Protein AF-A0A4Z2H0A0-F1 (afdb_monomer)

Mean predicted aligned error: 7.57 Å

Structure (mmCIF, N/CA/C/O backbone):
data_AF-A0A4Z2H0A0-F1
#
_entry.id   AF-A0A4Z2H0A0-F1
#
loop_
_atom_site.group_PDB
_atom_site.id
_atom_site.type_symbol
_atom_site.label_atom_id
_atom_site.label_alt_id
_atom_site.label_comp_id
_atom_site.label_asym_id
_atom_site.label_entity_id
_atom_site.label_seq_id
_atom_site.pdbx_PDB_ins_code
_atom_site.Cartn_x
_atom_site.Cartn_y
_atom_site.Cartn_z
_atom_site.occupancy
_atom_site.B_iso_or_equiv
_atom_site.auth_seq_id
_atom_site.auth_comp_id
_atom_site.auth_asym_id
_atom_site.auth_atom_id
_atom_site.pdbx_PDB_model_num
ATOM 1 N N . MET A 1 1 ? -14.062 -7.701 1.779 1.00 65.12 1 MET A N 1
ATOM 2 C CA . MET A 1 1 ? -13.133 -6.769 2.450 1.00 65.12 1 MET A CA 1
ATOM 3 C C . MET A 1 1 ? -13.912 -5.735 3.202 1.00 65.12 1 MET A C 1
ATOM 5 O O . MET A 1 1 ? -14.817 -5.159 2.613 1.00 65.12 1 MET A O 1
ATOM 9 N N . ASP A 1 2 ? -13.506 -5.450 4.432 1.00 83.56 2 ASP A N 1
ATOM 10 C CA . ASP A 1 2 ? -13.908 -4.208 5.072 1.00 83.56 2 ASP A CA 1
ATOM 11 C C . ASP A 1 2 ? -12.955 -3.085 4.634 1.00 83.56 2 ASP A C 1
ATOM 13 O O . ASP A 1 2 ? -11.801 -3.016 5.066 1.00 83.56 2 ASP A O 1
ATOM 17 N N . VAL A 1 3 ? -13.416 -2.255 3.696 1.00 85.50 3 VAL A N 1
ATOM 18 C CA . VAL A 1 3 ? -12.659 -1.093 3.204 1.00 85.50 3 VAL A CA 1
ATOM 19 C C . VAL A 1 3 ? -12.478 -0.066 4.323 1.00 85.50 3 VAL A C 1
ATOM 21 O O . VAL A 1 3 ? -11.426 0.568 4.388 1.00 85.50 3 VAL A O 1
ATOM 24 N N . SER A 1 4 ? -13.443 0.050 5.243 1.00 86.81 4 SER A N 1
ATOM 25 C CA . SER A 1 4 ? -13.374 1.003 6.355 1.00 86.81 4 SER A CA 1
ATOM 26 C C . SER A 1 4 ? -12.250 0.651 7.332 1.00 86.81 4 SER A C 1
ATOM 28 O O . SER A 1 4 ? -11.470 1.528 7.699 1.00 86.81 4 SER A O 1
ATOM 30 N N . TYR A 1 5 ? -12.065 -0.640 7.630 1.00 89.94 5 TYR A N 1
ATOM 31 C CA . TYR A 1 5 ? -10.923 -1.131 8.409 1.00 89.94 5 TYR A CA 1
ATOM 32 C C . TYR A 1 5 ? -9.585 -0.758 7.759 1.00 89.94 5 TYR A C 1
ATOM 34 O O . TYR A 1 5 ? -8.671 -0.247 8.406 1.00 89.94 5 TYR A O 1
ATOM 42 N N . VAL A 1 6 ? -9.470 -0.999 6.449 1.00 90.25 6 VAL A N 1
ATOM 43 C CA . VAL A 1 6 ? -8.237 -0.729 5.702 1.00 90.25 6 VAL A CA 1
ATOM 44 C C . VAL A 1 6 ? -7.924 0.770 5.681 1.00 90.25 6 VAL A C 1
ATOM 46 O O . VAL A 1 6 ? -6.779 1.146 5.916 1.00 90.25 6 VAL A O 1
ATOM 49 N N . CYS A 1 7 ? -8.922 1.626 5.459 1.00 88.31 7 CYS A N 1
ATOM 50 C CA . CYS A 1 7 ? -8.728 3.078 5.410 1.00 88.31 7 CYS A CA 1
ATOM 51 C C . CYS A 1 7 ? -8.421 3.685 6.786 1.00 88.31 7 CYS A C 1
ATOM 53 O O . CYS A 1 7 ? -7.680 4.659 6.872 1.00 88.31 7 CYS A O 1
ATOM 55 N N . ALA A 1 8 ? -8.934 3.098 7.868 1.00 89.19 8 ALA A N 1
ATOM 56 C CA . ALA A 1 8 ? -8.601 3.538 9.219 1.00 89.19 8 ALA A CA 1
ATOM 57 C C . ALA A 1 8 ? -7.164 3.165 9.627 1.00 89.19 8 ALA A C 1
ATOM 59 O O . ALA A 1 8 ? -6.507 3.908 10.362 1.00 89.19 8 ALA A O 1
ATOM 60 N N . ARG A 1 9 ? -6.658 2.022 9.137 1.00 90.75 9 ARG A N 1
ATOM 61 C CA . ARG A 1 9 ? -5.348 1.482 9.530 1.00 90.75 9 ARG A CA 1
ATOM 62 C C . ARG A 1 9 ? -4.198 1.758 8.579 1.00 90.75 9 ARG A C 1
ATOM 64 O O . ARG A 1 9 ? -3.053 1.601 8.988 1.00 90.75 9 ARG A O 1
ATOM 71 N N . TYR A 1 10 ? -4.458 2.185 7.349 1.00 92.75 10 TYR A N 1
ATOM 72 C CA . TYR A 1 10 ? -3.426 2.417 6.339 1.00 92.75 10 TYR A CA 1
ATOM 73 C C . TYR A 1 10 ? -3.632 3.750 5.628 1.00 92.75 10 TYR A C 1
ATOM 75 O O . TYR A 1 10 ? -4.758 4.186 5.401 1.00 92.75 10 TYR A O 1
ATOM 83 N N . ASN A 1 11 ? -2.534 4.375 5.205 1.00 92.12 11 ASN A N 1
ATOM 84 C CA . ASN A 1 11 ? -2.554 5.639 4.464 1.00 92.12 11 ASN A CA 1
ATOM 85 C C . ASN A 1 11 ? -2.881 5.425 2.975 1.00 92.12 11 ASN A C 1
ATOM 87 O O . ASN A 1 11 ? -2.100 5.762 2.089 1.00 92.12 11 ASN A O 1
ATOM 91 N N . VAL A 1 12 ? -4.048 4.839 2.701 1.00 91.06 12 VAL A N 1
ATOM 92 C CA . VAL A 1 12 ? -4.546 4.555 1.342 1.00 91.06 12 VAL A CA 1
ATOM 93 C C . VAL A 1 12 ? -4.783 5.842 0.540 1.00 91.06 12 VAL A C 1
ATOM 95 O O . VAL A 1 12 ? -4.587 5.870 -0.675 1.00 91.06 12 VAL A O 1
ATOM 98 N N . GLU A 1 13 ? -5.147 6.918 1.237 1.00 89.19 13 GLU A N 1
ATOM 99 C CA . GLU A 1 13 ? -5.440 8.250 0.690 1.00 89.19 13 GLU A CA 1
ATOM 100 C C . GLU A 1 13 ? -4.256 8.872 -0.067 1.00 89.19 13 GLU A C 1
ATOM 102 O O . GLU A 1 13 ? -4.460 9.677 -0.971 1.00 89.19 13 GLU A O 1
ATOM 107 N N . ASN A 1 14 ? -3.022 8.448 0.232 1.00 88.06 14 ASN A N 1
ATOM 108 C CA . ASN A 1 14 ? -1.827 8.905 -0.483 1.00 88.06 14 ASN A CA 1
ATOM 109 C C . ASN A 1 14 ? -1.816 8.467 -1.958 1.00 88.06 14 ASN A C 1
ATOM 111 O O . ASN A 1 14 ? -1.116 9.061 -2.775 1.00 88.06 14 ASN A O 1
ATOM 115 N N . PHE A 1 15 ? -2.577 7.426 -2.307 1.00 87.81 15 PHE A N 1
ATOM 116 C CA . PHE A 1 15 ? -2.556 6.815 -3.636 1.00 87.81 15 PHE A CA 1
ATOM 117 C C . PHE A 1 15 ? -3.877 6.964 -4.393 1.00 87.81 15 PHE A C 1
ATOM 119 O O . PHE A 1 15 ? -3.878 7.019 -5.627 1.00 87.81 15 PHE A O 1
ATOM 126 N N . ILE A 1 16 ? -5.003 7.003 -3.676 1.00 87.38 16 ILE A N 1
ATOM 127 C CA . ILE A 1 16 ? -6.347 7.101 -4.254 1.00 87.38 16 ILE A CA 1
ATOM 128 C C . ILE A 1 16 ? -7.217 8.076 -3.460 1.00 87.38 16 ILE A C 1
ATOM 130 O O . ILE A 1 16 ? -7.164 8.119 -2.235 1.00 87.38 16 ILE A O 1
ATOM 134 N N . TYR A 1 17 ? -8.082 8.808 -4.159 1.00 83.44 17 TYR A N 1
ATOM 135 C CA . TYR A 1 17 ? -9.124 9.606 -3.518 1.00 83.44 17 TYR A CA 1
ATOM 136 C C . TYR A 1 17 ? -10.327 8.713 -3.227 1.00 83.44 17 TYR A C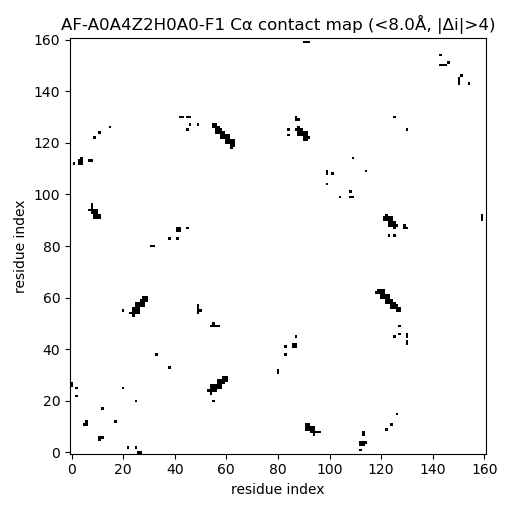 1
ATOM 138 O O . TYR A 1 17 ? -11.071 8.352 -4.139 1.00 83.44 17 TYR A O 1
ATOM 146 N N . LEU A 1 18 ? -10.513 8.350 -1.956 1.00 78.25 18 LEU A N 1
ATOM 147 C CA . LEU A 1 18 ? -11.614 7.483 -1.521 1.00 78.25 18 LEU A CA 1
ATOM 148 C C . LEU A 1 18 ? -12.991 8.074 -1.857 1.00 78.25 18 LEU A C 1
ATOM 150 O O . LEU A 1 18 ? -13.906 7.332 -2.181 1.00 78.25 18 LEU A O 1
ATOM 154 N N . SER A 1 19 ? -13.125 9.403 -1.869 1.00 76.25 19 SER A N 1
ATOM 155 C CA . SER A 1 19 ? -14.359 10.101 -2.259 1.00 76.25 19 SER A CA 1
ATOM 156 C C . SER A 1 19 ? -14.787 9.846 -3.707 1.00 76.25 19 SER A C 1
ATOM 158 O O . SER A 1 19 ? -15.960 9.995 -4.034 1.00 76.25 19 SER A O 1
ATOM 160 N N . HIS A 1 20 ? -13.849 9.486 -4.586 1.00 78.44 20 HIS A N 1
ATOM 161 C CA . HIS A 1 20 ? -14.108 9.253 -6.008 1.00 78.44 20 HIS A CA 1
ATOM 162 C C . HIS A 1 20 ? -14.338 7.774 -6.341 1.00 78.44 20 HIS A C 1
ATOM 164 O O . HIS A 1 20 ? -14.593 7.447 -7.499 1.00 78.44 20 HIS A O 1
ATOM 170 N N . HIS A 1 21 ? -14.243 6.884 -5.350 1.00 78.31 21 HIS A N 1
ATOM 171 C CA . HIS A 1 21 ? -14.438 5.450 -5.520 1.00 78.31 21 HIS A CA 1
ATOM 172 C C . HIS A 1 21 ? -15.588 4.969 -4.644 1.00 78.31 21 HIS A C 1
ATOM 174 O O . HIS A 1 21 ? -15.596 5.176 -3.434 1.00 78.31 21 HIS A O 1
ATOM 180 N N . GLN A 1 22 ? -16.578 4.321 -5.259 1.00 78.50 22 GLN A N 1
ATOM 181 C CA . GLN A 1 22 ? -17.651 3.693 -4.490 1.00 78.50 22 GLN A CA 1
ATOM 182 C C . GLN A 1 22 ? -17.122 2.458 -3.760 1.00 78.50 22 GLN A C 1
ATOM 184 O O . GLN A 1 22 ? -16.158 1.827 -4.203 1.00 78.50 22 GLN A O 1
ATOM 189 N N . VAL A 1 23 ? -17.787 2.077 -2.666 1.00 77.00 23 VAL A N 1
ATOM 190 C CA . VAL A 1 23 ? -17.410 0.906 -1.861 1.00 77.00 23 VAL A CA 1
ATOM 191 C C . VAL A 1 23 ? -17.360 -0.358 -2.726 1.00 77.00 23 VAL A C 1
ATOM 193 O O . VAL A 1 23 ? -16.462 -1.184 -2.550 1.00 77.00 23 VAL A O 1
ATOM 196 N N . GLU A 1 24 ? -18.254 -0.488 -3.715 1.00 82.25 24 GLU A N 1
ATOM 197 C CA . GLU A 1 24 ? -18.237 -1.615 -4.644 1.00 82.25 24 GLU A CA 1
ATOM 198 C C . GLU A 1 24 ? -17.016 -1.604 -5.572 1.00 82.25 24 GLU A C 1
ATOM 200 O O . GLU A 1 24 ? -16.594 -2.657 -6.035 1.00 82.25 24 GLU A O 1
ATOM 205 N N . GLU A 1 25 ? -16.389 -0.470 -5.870 1.00 87.06 25 GLU A N 1
ATOM 206 C CA . GLU A 1 25 ? -15.256 -0.450 -6.802 1.00 87.06 25 GLU A CA 1
ATOM 207 C C . GLU A 1 25 ? -13.962 -1.031 -6.206 1.00 87.06 25 GLU A C 1
ATOM 209 O O . GLU A 1 25 ? -12.992 -1.261 -6.937 1.00 87.06 25 GLU A O 1
ATOM 214 N N . HIS A 1 26 ? -13.936 -1.302 -4.902 1.00 89.62 26 HIS A N 1
ATOM 215 C CA . HIS A 1 26 ? -12.795 -1.891 -4.216 1.00 89.62 26 HIS A CA 1
ATOM 216 C C . HIS A 1 26 ? -12.836 -3.423 -4.266 1.00 89.62 26 HIS A C 1
ATOM 218 O O . HIS A 1 26 ? -13.827 -4.066 -3.925 1.00 89.62 26 HIS A O 1
ATOM 224 N N . ALA A 1 27 ? -11.715 -4.027 -4.646 1.00 91.31 27 ALA A N 1
ATOM 225 C CA . ALA A 1 27 ? -11.538 -5.468 -4.728 1.00 91.31 27 ALA A CA 1
ATOM 226 C C . ALA A 1 27 ? -10.386 -5.947 -3.841 1.00 91.31 27 ALA A C 1
ATOM 228 O O . ALA A 1 27 ? -9.477 -5.192 -3.499 1.00 91.31 27 ALA A O 1
ATOM 229 N N . GLN A 1 28 ? -10.408 -7.235 -3.506 1.00 90.31 28 GLN A N 1
ATOM 230 C CA . GLN A 1 28 ? -9.318 -7.923 -2.822 1.00 90.31 28 GLN A CA 1
ATOM 231 C C . GLN A 1 28 ? -8.695 -8.962 -3.727 1.00 90.31 28 GLN A C 1
ATOM 233 O O . GLN A 1 28 ? -9.399 -9.778 -4.319 1.00 90.31 28 GLN A O 1
ATOM 238 N N . LEU A 1 29 ? -7.370 -8.971 -3.760 1.00 88.94 29 LEU A N 1
ATOM 239 C CA . LEU A 1 29 ? -6.615 -10.074 -4.310 1.00 88.94 29 LEU A CA 1
ATOM 240 C C . LEU A 1 29 ? -6.459 -11.143 -3.229 1.00 88.94 29 LEU A C 1
ATOM 242 O O . LEU A 1 29 ? -5.812 -10.904 -2.210 1.00 88.94 29 LEU A O 1
ATOM 246 N N . LEU A 1 30 ? -7.081 -12.299 -3.453 1.00 85.06 30 LEU A N 1
ATOM 247 C CA . LEU A 1 30 ? -6.936 -13.481 -2.599 1.00 85.06 30 LEU A CA 1
ATOM 248 C C . LEU A 1 30 ? -5.847 -14.399 -3.148 1.00 85.06 30 LEU A C 1
ATOM 250 O O . LEU A 1 30 ? -4.853 -14.676 -2.487 1.00 85.06 30 LEU A O 1
ATOM 254 N N . HIS A 1 31 ? -6.023 -14.818 -4.398 1.00 81.38 31 HIS A N 1
ATOM 255 C CA . HIS A 1 31 ? -5.111 -15.713 -5.089 1.00 81.38 31 HIS A CA 1
ATOM 256 C C . HIS A 1 31 ? -4.868 -15.209 -6.500 1.00 81.38 31 HIS A C 1
ATOM 258 O O . HIS A 1 31 ? -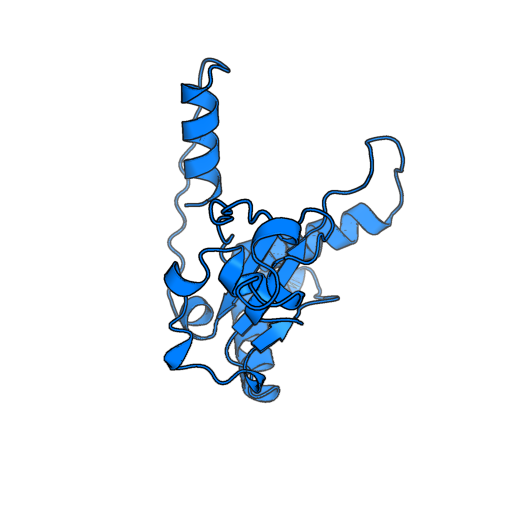5.758 -14.645 -7.140 1.00 81.38 31 HIS A O 1
ATOM 264 N N . LEU A 1 32 ? -3.656 -15.445 -6.990 1.00 79.81 32 LEU A N 1
ATOM 265 C CA . LEU A 1 32 ? -3.279 -15.109 -8.345 1.00 79.81 32 LEU A CA 1
ATOM 266 C C . LEU A 1 32 ? -2.376 -16.183 -8.916 1.00 79.81 32 LEU A C 1
ATOM 268 O O . LEU A 1 32 ? -1.336 -16.513 -8.352 1.00 79.81 32 LEU A O 1
ATOM 272 N N . VAL A 1 33 ? -2.761 -16.676 -10.084 1.00 80.81 33 VAL A N 1
ATOM 273 C CA . VAL A 1 33 ? -1.936 -17.580 -10.870 1.00 80.81 33 VAL A CA 1
ATOM 274 C C . VAL A 1 33 ? -1.669 -16.897 -12.196 1.00 80.81 33 VAL A C 1
ATOM 276 O O . VAL A 1 33 ? -2.556 -16.762 -13.034 1.00 80.81 33 VAL A O 1
ATOM 279 N N . LEU A 1 34 ? -0.430 -16.455 -12.382 1.00 78.44 34 LEU A N 1
ATOM 280 C CA . LEU A 1 34 ? 0.034 -15.921 -13.651 1.00 78.44 34 LEU A CA 1
ATOM 281 C C . LEU A 1 34 ? 1.302 -16.657 -14.072 1.00 78.44 34 LEU A C 1
ATOM 283 O O . LEU A 1 34 ? 2.230 -16.850 -13.286 1.00 78.44 34 LEU A O 1
ATOM 287 N N . ARG A 1 35 ? 1.364 -17.060 -15.341 1.00 81.31 35 ARG A N 1
ATOM 288 C CA . ARG A 1 35 ? 2.575 -17.666 -15.901 1.00 81.31 35 ARG A CA 1
ATOM 289 C C . ARG A 1 35 ? 3.733 -16.669 -15.856 1.00 81.31 35 ARG A C 1
ATOM 291 O O . ARG A 1 35 ? 3.582 -15.518 -16.254 1.00 81.31 35 ARG A O 1
ATOM 298 N N . ARG A 1 36 ? 4.930 -17.145 -15.483 1.00 75.94 36 ARG A N 1
ATOM 299 C CA . ARG A 1 36 ? 6.163 -16.333 -15.387 1.00 75.94 36 ARG A CA 1
ATOM 300 C C . ARG A 1 36 ? 6.478 -15.521 -16.653 1.00 75.94 36 ARG A C 1
ATOM 302 O O . ARG A 1 36 ? 7.020 -14.428 -16.537 1.00 75.94 36 ARG A O 1
ATOM 309 N N . ARG A 1 37 ? 6.131 -16.030 -17.843 1.00 79.81 37 ARG A N 1
ATOM 310 C CA . ARG A 1 37 ? 6.335 -15.343 -19.137 1.00 79.81 37 ARG A CA 1
ATOM 311 C C . ARG A 1 37 ? 5.451 -14.105 -19.316 1.00 79.81 37 ARG A C 1
ATOM 313 O O . ARG A 1 37 ? 5.805 -13.214 -20.071 1.00 79.81 37 ARG A O 1
ATOM 320 N N . CYS A 1 38 ? 4.327 -14.032 -18.608 1.00 78.62 38 CYS A N 1
ATOM 321 C CA . CYS A 1 38 ? 3.394 -12.909 -18.677 1.00 78.62 38 CYS A CA 1
ATOM 322 C C . CYS A 1 38 ? 3.752 -11.781 -17.697 1.00 78.62 38 CYS A C 1
ATOM 324 O O . CYS A 1 38 ? 3.021 -10.798 -17.624 1.00 78.62 38 CYS A O 1
ATOM 326 N N . ARG A 1 39 ? 4.868 -11.891 -16.957 1.00 78.62 39 ARG A N 1
ATOM 327 C CA . ARG A 1 39 ? 5.318 -10.867 -16.001 1.00 78.62 39 ARG A CA 1
ATOM 328 C C . ARG A 1 39 ? 5.470 -9.466 -16.607 1.00 78.62 39 ARG A C 1
ATOM 330 O O . ARG A 1 39 ? 4.924 -8.544 -16.011 1.00 78.62 39 ARG A O 1
ATOM 337 N N . PRO A 1 40 ? 6.076 -9.276 -17.796 1.00 81.94 40 PRO A N 1
ATOM 338 C CA . PRO A 1 40 ? 6.171 -7.944 -18.403 1.00 81.94 40 PRO A CA 1
ATOM 339 C C . PRO A 1 40 ? 4.803 -7.334 -18.746 1.00 81.94 40 PRO A C 1
ATOM 341 O O . PRO A 1 40 ? 4.643 -6.119 -18.791 1.00 81.94 40 PRO A O 1
ATOM 344 N N . ALA A 1 41 ? 3.794 -8.182 -18.969 1.00 84.44 41 ALA A N 1
ATOM 345 C CA . ALA A 1 41 ? 2.430 -7.773 -19.287 1.00 84.44 41 ALA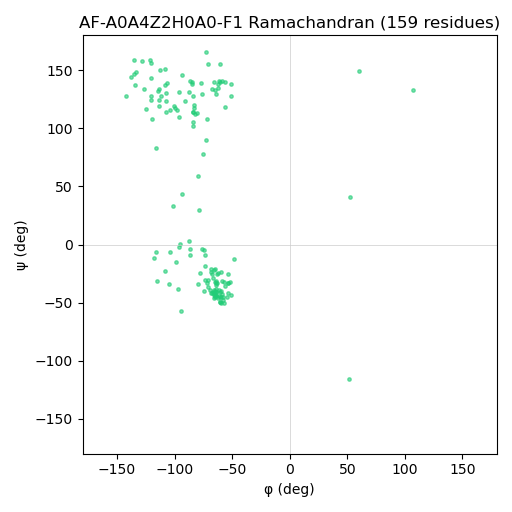 A CA 1
ATOM 346 C C . ALA A 1 41 ? 1.512 -7.705 -18.054 1.00 84.44 41 ALA A C 1
ATOM 348 O O . ALA A 1 41 ? 0.337 -7.372 -18.192 1.00 84.44 41 ALA A O 1
ATOM 349 N N . SER A 1 42 ? 2.024 -7.996 -16.856 1.00 84.25 42 SER A N 1
ATOM 350 C CA . SER A 1 42 ? 1.261 -8.066 -15.602 1.00 84.25 42 SER A CA 1
ATOM 351 C C . SER A 1 42 ? 0.408 -6.826 -15.356 1.00 84.25 42 SER A C 1
ATOM 353 O O . SER A 1 42 ? -0.780 -6.927 -15.065 1.00 84.25 42 SER A O 1
ATOM 355 N N . ARG A 1 43 ? 0.983 -5.651 -15.603 1.00 87.19 43 ARG A N 1
ATOM 356 C CA . ARG A 1 43 ? 0.310 -4.359 -15.507 1.00 87.19 43 ARG A CA 1
ATOM 357 C C . ARG A 1 43 ? -0.911 -4.253 -16.420 1.00 87.19 43 ARG A C 1
ATOM 359 O O . ARG A 1 43 ? -1.954 -3.768 -15.990 1.00 87.19 43 ARG A O 1
ATOM 366 N N . HIS A 1 44 ? -0.802 -4.734 -17.657 1.00 88.00 44 HIS A N 1
ATOM 367 C CA . HIS A 1 44 ? -1.915 -4.768 -18.608 1.00 88.00 44 HIS A CA 1
ATOM 368 C C . HIS A 1 44 ? -2.979 -5.778 -18.176 1.00 88.00 44 HIS A C 1
ATOM 370 O O . HIS A 1 44 ? -4.167 -5.484 -18.263 1.00 88.00 44 HIS A O 1
ATOM 376 N N . VAL A 1 45 ? -2.560 -6.931 -17.647 1.00 89.12 45 VAL A N 1
ATOM 377 C CA . VAL A 1 45 ? -3.475 -7.942 -17.103 1.00 89.12 45 VAL A CA 1
ATOM 378 C C . VAL A 1 45 ? -4.283 -7.367 -15.943 1.00 89.12 45 VAL A C 1
ATOM 380 O O . VAL A 1 45 ? -5.505 -7.460 -15.963 1.00 89.12 45 VAL A O 1
ATOM 383 N N . PHE A 1 46 ? -3.641 -6.726 -14.962 1.00 89.38 46 PHE A N 1
ATOM 384 C CA . PHE A 1 46 ? -4.352 -6.105 -13.843 1.00 89.38 46 PHE A CA 1
ATOM 385 C C . PHE A 1 46 ? -5.246 -4.949 -14.289 1.00 89.38 46 PHE A C 1
ATOM 387 O O . PHE A 1 46 ? -6.375 -4.839 -13.813 1.00 89.38 46 PHE A O 1
ATOM 394 N N . LYS A 1 47 ? -4.783 -4.121 -15.233 1.00 90.62 47 LYS A N 1
ATOM 395 C CA . LYS A 1 47 ? -5.590 -3.047 -15.824 1.00 90.62 47 LYS A CA 1
ATOM 396 C C . LYS A 1 47 ? -6.875 -3.595 -16.449 1.00 90.62 47 LYS A C 1
ATOM 398 O O . LYS A 1 47 ? -7.962 -3.104 -16.144 1.00 90.62 47 LYS A O 1
ATOM 403 N N . GLU A 1 48 ? -6.763 -4.621 -17.289 1.00 91.94 48 GLU A N 1
ATOM 404 C CA . GLU A 1 48 ? -7.921 -5.222 -17.952 1.00 91.94 48 GLU A CA 1
ATOM 405 C C . GLU A 1 48 ? -8.802 -6.010 -16.983 1.00 91.94 48 GLU A C 1
ATOM 407 O O . GLU A 1 48 ? -10.023 -5.925 -17.078 1.00 91.94 48 GLU A O 1
ATOM 412 N N . ALA A 1 49 ? -8.222 -6.702 -15.999 1.00 91.12 49 ALA A N 1
ATOM 413 C CA . ALA A 1 49 ? -8.981 -7.382 -14.953 1.00 91.12 49 ALA A CA 1
ATOM 414 C C . ALA A 1 49 ? -9.840 -6.392 -14.150 1.00 91.12 49 ALA A C 1
ATOM 416 O O . ALA A 1 49 ? -11.032 -6.629 -13.957 1.00 91.12 49 ALA A O 1
ATOM 417 N N . LEU A 1 50 ? -9.270 -5.249 -13.751 1.00 91.44 50 LEU A N 1
ATOM 418 C CA . LEU A 1 50 ? -10.003 -4.164 -13.094 1.00 91.44 50 LEU A CA 1
ATOM 419 C C . LEU A 1 50 ? -11.110 -3.603 -13.999 1.00 91.44 50 LEU A C 1
ATOM 421 O O . LEU A 1 50 ? -12.242 -3.426 -13.547 1.00 91.44 50 LEU A O 1
ATOM 425 N N . ARG A 1 51 ? -10.817 -3.368 -15.287 1.00 92.19 51 ARG A N 1
ATOM 426 C CA . ARG A 1 51 ? -11.803 -2.869 -16.260 1.00 92.19 51 ARG A CA 1
ATOM 427 C C . ARG A 1 51 ? -12.980 -3.834 -16.427 1.00 92.19 51 ARG A C 1
ATOM 429 O O . ARG A 1 51 ? -14.127 -3.398 -16.353 1.00 92.19 51 ARG A O 1
ATOM 436 N N . LEU A 1 52 ? -12.704 -5.121 -16.635 1.00 93.94 52 LEU A N 1
ATOM 437 C CA . LEU A 1 52 ? -13.718 -6.161 -16.833 1.00 93.94 52 LEU A CA 1
ATOM 438 C C . LEU A 1 52 ? -14.560 -6.381 -15.575 1.00 93.94 52 LEU A C 1
ATOM 440 O O . LEU A 1 52 ? -15.781 -6.476 -15.668 1.00 93.94 52 LEU A O 1
ATOM 444 N N . ALA A 1 53 ? -13.929 -6.389 -14.400 1.00 91.19 53 ALA A N 1
ATOM 445 C CA . ALA A 1 53 ? -14.622 -6.532 -13.124 1.00 91.19 53 ALA A CA 1
ATOM 446 C C . ALA A 1 53 ? -15.349 -5.250 -12.672 1.00 91.19 53 ALA A C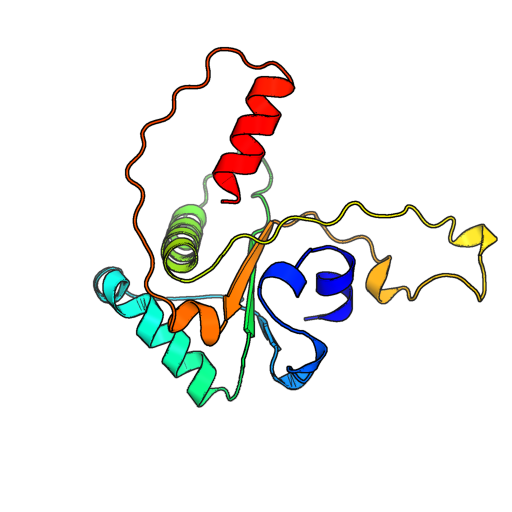 1
ATOM 448 O O . ALA A 1 53 ? -16.006 -5.266 -11.633 1.00 91.19 53 ALA A O 1
ATOM 449 N N . ARG A 1 54 ? -15.219 -4.142 -13.421 1.00 91.38 54 ARG A N 1
ATOM 450 C CA . ARG A 1 54 ? -15.705 -2.800 -13.051 1.00 91.38 54 ARG A CA 1
ATOM 451 C C . ARG A 1 54 ? -15.224 -2.369 -11.660 1.00 91.38 54 ARG A C 1
ATOM 453 O O . ARG A 1 54 ? -15.967 -1.782 -10.882 1.00 91.38 54 ARG A O 1
ATOM 460 N N . ARG A 1 55 ? -13.964 -2.675 -11.350 1.00 91.69 55 ARG A N 1
ATOM 461 C CA . ARG A 1 55 ? -13.287 -2.295 -10.105 1.00 91.69 55 ARG A CA 1
ATOM 462 C C . ARG A 1 55 ? -12.247 -1.216 -10.395 1.00 91.69 55 ARG A C 1
ATOM 464 O O . ARG A 1 55 ? -11.696 -1.140 -11.496 1.00 91.69 55 ARG A O 1
ATOM 471 N N . SER A 1 56 ? -11.976 -0.368 -9.416 1.00 89.50 56 SER A N 1
ATOM 472 C CA . SER A 1 56 ? -11.009 0.728 -9.522 1.00 89.50 56 SER A CA 1
ATOM 4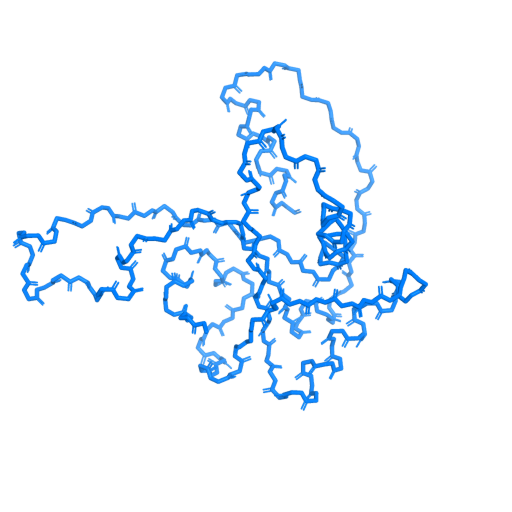73 C C . SER A 1 56 ? -9.709 0.435 -8.778 1.00 89.50 56 SER A C 1
ATOM 475 O O . SER A 1 56 ? -8.634 0.830 -9.243 1.00 89.50 56 SER A O 1
ATOM 477 N N . CYS A 1 57 ? -9.819 -0.284 -7.660 1.00 90.50 57 CYS A N 1
ATOM 478 C CA . CYS A 1 57 ? -8.747 -0.532 -6.708 1.00 90.50 57 CYS A CA 1
ATOM 479 C C . CYS A 1 57 ? -8.719 -2.009 -6.322 1.00 90.50 57 CYS A C 1
ATOM 481 O O . CYS A 1 57 ? -9.760 -2.607 -6.057 1.00 90.50 57 CYS A O 1
ATOM 483 N N . LEU A 1 58 ? -7.529 -2.587 -6.246 1.00 92.00 58 LEU A N 1
ATOM 484 C CA . LEU A 1 58 ? -7.300 -3.958 -5.823 1.00 92.00 58 LEU A CA 1
ATOM 485 C C . LEU A 1 58 ? -6.300 -3.960 -4.668 1.00 92.00 58 LEU A C 1
ATOM 487 O O . LEU A 1 58 ? -5.144 -3.571 -4.831 1.00 92.00 58 LEU A O 1
ATOM 491 N N . PHE A 1 59 ? -6.756 -4.414 -3.507 1.00 92.00 59 PHE A N 1
ATOM 492 C CA . PHE A 1 59 ? -5.953 -4.545 -2.301 1.00 92.00 59 PHE A CA 1
ATOM 493 C C . PHE A 1 59 ? -5.421 -5.965 -2.166 1.00 92.00 59 PHE A C 1
ATOM 495 O O . PHE A 1 59 ? -6.182 -6.930 -2.228 1.00 92.00 59 PHE A O 1
ATOM 502 N N . HIS A 1 60 ? -4.129 -6.095 -1.910 1.00 91.00 60 HIS A N 1
ATOM 503 C CA . HIS A 1 60 ? -3.491 -7.359 -1.579 1.00 91.00 60 HIS A CA 1
ATOM 504 C C . HIS A 1 60 ? -2.998 -7.303 -0.134 1.00 91.00 60 HIS A C 1
ATOM 506 O O . HIS A 1 60 ? -2.260 -6.388 0.234 1.00 91.00 60 HIS A O 1
ATOM 512 N N . ARG A 1 61 ? -3.429 -8.266 0.685 1.00 89.50 61 ARG A N 1
ATOM 513 C CA . ARG A 1 61 ? -2.956 -8.428 2.063 1.00 89.50 61 ARG A CA 1
ATOM 514 C C . ARG A 1 61 ? -1.920 -9.538 2.088 1.00 89.50 61 ARG A C 1
ATOM 516 O O . ARG A 1 61 ? -2.241 -10.675 1.760 1.00 89.50 61 ARG A O 1
ATOM 523 N N . SER A 1 62 ? -0.703 -9.210 2.496 1.00 85.12 62 SER A N 1
ATOM 524 C CA . SER A 1 62 ? 0.342 -10.194 2.757 1.00 85.12 62 SER A CA 1
ATOM 525 C C . SER A 1 62 ? 0.491 -10.375 4.259 1.00 85.12 62 SER A C 1
ATOM 527 O O . SER A 1 62 ? 0.868 -9.442 4.969 1.00 85.12 62 SER A O 1
ATOM 529 N N . TYR A 1 63 ? 0.195 -11.576 4.732 1.00 83.56 63 TYR A N 1
ATOM 530 C CA . TYR A 1 63 ? 0.426 -11.969 6.114 1.00 83.56 63 TYR A CA 1
ATOM 531 C C . TYR A 1 63 ? 1.857 -12.484 6.250 1.00 83.56 63 TYR A C 1
ATOM 533 O O . TYR A 1 63 ? 2.360 -13.155 5.345 1.00 83.56 63 TYR A O 1
ATOM 541 N N . SER A 1 64 ? 2.520 -12.148 7.356 1.00 72.19 64 SER A N 1
ATOM 542 C CA . SER A 1 64 ? 3.827 -12.734 7.651 1.00 72.19 64 SER A CA 1
ATOM 543 C C . SER A 1 64 ? 3.651 -14.240 7.869 1.00 72.19 64 SER A C 1
ATOM 545 O O . SER A 1 64 ? 2.721 -14.622 8.588 1.00 72.19 64 SER A O 1
ATOM 547 N N . PRO A 1 65 ? 4.486 -15.106 7.267 1.00 64.19 65 PRO A N 1
ATOM 548 C CA . PRO A 1 65 ? 4.408 -16.532 7.536 1.00 64.19 65 PRO A CA 1
ATOM 549 C C . PRO A 1 65 ? 4.691 -16.797 9.027 1.00 64.19 65 PRO A C 1
ATOM 551 O O . PRO A 1 65 ? 5.558 -16.141 9.617 1.00 64.19 65 PRO A O 1
ATOM 554 N N . PRO A 1 66 ? 3.962 -17.730 9.658 1.00 55.09 66 PRO A N 1
ATOM 555 C CA . PRO A 1 66 ? 4.183 -18.075 11.053 1.00 55.09 66 PRO A CA 1
ATOM 556 C C . PRO A 1 66 ? 5.490 -18.870 11.211 1.00 55.09 66 PRO A C 1
ATOM 558 O O . PRO A 1 66 ? 5.539 -20.044 10.880 1.00 55.09 66 PRO A O 1
ATOM 561 N N . SER A 1 67 ? 6.520 -18.241 11.790 1.00 56.94 67 SER A N 1
ATOM 562 C CA . SER A 1 67 ? 7.787 -18.834 12.278 1.00 56.94 67 SER A CA 1
ATOM 563 C C . SER A 1 67 ? 8.693 -19.575 11.255 1.00 56.94 67 SER A C 1
ATOM 565 O O . SER A 1 67 ? 8.219 -20.177 10.297 1.00 56.94 67 SER A O 1
ATOM 567 N N . PRO A 1 68 ? 10.030 -19.570 11.443 1.00 52.44 68 PRO A N 1
ATOM 568 C CA . PRO A 1 68 ? 11.008 -20.091 10.473 1.00 52.44 68 PRO A CA 1
ATOM 569 C C . PRO A 1 68 ? 11.155 -21.630 10.477 1.00 52.44 68 PRO A C 1
ATOM 571 O O . PRO A 1 68 ? 12.240 -22.139 10.217 1.00 52.44 68 PRO A O 1
ATOM 574 N N . GLY A 1 69 ? 10.098 -22.376 10.815 1.00 55.38 69 GLY A N 1
ATOM 575 C CA . GLY A 1 69 ? 10.143 -23.839 10.973 1.00 55.38 69 GLY A CA 1
ATOM 576 C C . GLY A 1 69 ? 9.293 -24.638 9.982 1.00 55.38 69 GLY A C 1
ATOM 577 O O . GLY A 1 69 ? 9.357 -25.863 9.999 1.00 55.38 69 GLY A O 1
ATOM 578 N N . GLN A 1 70 ? 8.490 -23.978 9.141 1.00 49.06 70 GLN A N 1
ATOM 579 C CA . GLN A 1 70 ? 7.543 -24.644 8.245 1.00 49.06 70 GLN A CA 1
ATOM 580 C C . GLN A 1 70 ? 7.915 -24.397 6.777 1.00 49.06 70 GLN A C 1
ATOM 582 O O . GLN A 1 70 ? 7.416 -23.485 6.116 1.00 49.06 70 GLN A O 1
ATOM 587 N N . GLU A 1 71 ? 8.849 -25.208 6.280 1.00 52.47 71 GLU A N 1
ATOM 588 C CA . GLU A 1 71 ? 9.221 -25.284 4.866 1.00 52.47 71 GLU A CA 1
ATOM 589 C C . GLU A 1 71 ? 8.150 -26.050 4.079 1.00 52.47 71 GLU A C 1
ATOM 591 O O . GLU A 1 71 ? 8.321 -27.216 3.740 1.00 52.47 71 GLU A O 1
ATOM 596 N N . ASP A 1 72 ? 7.033 -25.392 3.769 1.00 45.81 72 ASP A N 1
ATOM 597 C CA . ASP A 1 72 ? 6.036 -25.953 2.859 1.00 45.81 72 ASP A CA 1
ATOM 598 C C . ASP A 1 72 ? 6.071 -25.244 1.499 1.00 45.81 72 ASP A C 1
ATOM 600 O O . ASP A 1 72 ? 6.163 -24.019 1.379 1.00 45.81 72 ASP A O 1
ATOM 604 N N . SER A 1 73 ? 5.945 -26.047 0.442 1.00 52.00 73 SER A N 1
ATOM 605 C CA . SER A 1 73 ? 6.011 -25.708 -0.993 1.00 52.00 73 SER A CA 1
ATOM 606 C C . SER A 1 73 ? 5.164 -24.493 -1.444 1.00 52.00 73 SER A C 1
ATOM 608 O O . SER A 1 73 ? 5.342 -23.972 -2.548 1.00 52.00 73 SER A O 1
ATOM 610 N N . SER A 1 74 ? 4.254 -24.004 -0.596 1.00 50.38 74 SER A N 1
ATOM 611 C CA . SER A 1 74 ? 3.460 -22.780 -0.765 1.00 50.38 74 SER A CA 1
ATOM 612 C C . SER A 1 74 ? 4.271 -21.479 -0.762 1.00 50.38 74 SER A C 1
ATOM 614 O O . SER A 1 74 ? 3.804 -20.479 -1.315 1.00 50.38 74 SER A O 1
ATOM 616 N N . VAL A 1 75 ? 5.479 -21.471 -0.187 1.00 52.81 75 VAL A N 1
ATOM 617 C CA . VAL A 1 75 ? 6.328 -20.266 -0.103 1.00 52.81 75 VAL A CA 1
ATOM 618 C C . VAL A 1 75 ? 6.678 -19.734 -1.502 1.00 52.81 75 VAL A C 1
ATOM 620 O O . VAL A 1 75 ? 6.545 -18.541 -1.771 1.00 52.81 75 VAL A O 1
ATOM 623 N N . HIS A 1 76 ? 6.974 -20.622 -2.457 1.00 51.47 76 HIS A N 1
ATOM 624 C CA . HIS A 1 76 ? 7.333 -20.232 -3.826 1.00 51.47 76 HIS A CA 1
ATOM 625 C C . HIS A 1 76 ? 6.188 -19.587 -4.624 1.00 51.47 76 HIS A C 1
ATOM 627 O O . HIS A 1 76 ? 6.434 -18.773 -5.520 1.00 51.47 76 HIS A O 1
ATOM 633 N N . HIS A 1 77 ? 4.934 -19.944 -4.330 1.00 52.38 77 HIS A N 1
ATOM 634 C CA . HIS A 1 77 ? 3.766 -19.323 -4.961 1.00 52.38 77 HIS A CA 1
ATOM 635 C C . HIS A 1 77 ? 3.519 -17.914 -4.413 1.00 52.38 77 HIS A C 1
ATOM 637 O O . HIS A 1 77 ? 3.225 -17.003 -5.190 1.00 52.38 77 HIS A O 1
ATOM 643 N N . LEU A 1 78 ? 3.700 -17.721 -3.103 1.00 58.22 78 LEU A N 1
ATOM 644 C CA . LEU A 1 78 ? 3.603 -16.415 -2.449 1.00 58.22 78 LEU A CA 1
ATOM 645 C C . LEU A 1 78 ? 4.692 -15.455 -2.941 1.00 58.22 78 LEU A C 1
ATOM 647 O O . LEU A 1 78 ? 4.394 -14.291 -3.206 1.00 58.22 78 LEU A O 1
ATOM 651 N N . ASP A 1 79 ? 5.912 -15.946 -3.168 1.00 61.72 79 ASP A N 1
ATOM 652 C CA . ASP A 1 79 ? 6.997 -15.152 -3.754 1.00 61.72 79 ASP A CA 1
ATOM 653 C C . ASP A 1 79 ? 6.668 -14.660 -5.164 1.00 61.72 79 ASP A C 1
ATOM 655 O O . ASP A 1 79 ? 6.936 -13.508 -5.503 1.00 61.72 79 ASP A O 1
ATOM 659 N N . LEU A 1 80 ? 6.019 -15.498 -5.980 1.00 61.62 80 LEU A N 1
ATOM 660 C CA . LEU A 1 80 ? 5.644 -15.120 -7.340 1.00 61.62 80 LEU A CA 1
ATOM 661 C C . LEU A 1 80 ? 4.565 -14.035 -7.367 1.00 61.62 80 LEU A C 1
ATOM 663 O O . LEU A 1 80 ? 4.635 -13.118 -8.187 1.00 61.62 80 LEU A O 1
ATOM 667 N N . VAL A 1 81 ? 3.566 -14.156 -6.486 1.00 66.06 81 VAL A N 1
ATOM 668 C CA . VAL A 1 81 ? 2.516 -13.146 -6.322 1.00 66.06 81 VAL A CA 1
ATOM 669 C C . VAL A 1 81 ? 3.130 -11.859 -5.793 1.00 66.06 81 VAL A C 1
ATOM 671 O O . VAL A 1 81 ? 2.856 -10.800 -6.345 1.00 66.06 81 VAL A O 1
ATOM 674 N N . ARG A 1 82 ? 4.017 -11.940 -4.798 1.00 66.25 82 ARG A N 1
ATOM 675 C CA . ARG A 1 82 ? 4.707 -10.782 -4.222 1.00 66.25 82 ARG A CA 1
ATOM 676 C C . ARG A 1 82 ? 5.559 -10.046 -5.254 1.00 66.25 82 ARG A C 1
ATOM 678 O O . ARG A 1 82 ? 5.458 -8.828 -5.344 1.00 66.25 82 ARG A O 1
ATOM 685 N N . ASP A 1 83 ? 6.326 -10.762 -6.072 1.00 69.31 83 ASP A N 1
ATOM 686 C CA . ASP A 1 83 ? 7.120 -10.166 -7.153 1.00 69.31 83 ASP A CA 1
ATOM 687 C C . ASP A 1 83 ? 6.239 -9.502 -8.217 1.00 69.31 83 ASP A C 1
ATOM 689 O O . ASP A 1 83 ? 6.512 -8.384 -8.646 1.00 69.31 83 ASP A O 1
ATOM 693 N N . LEU A 1 84 ? 5.158 -10.166 -8.630 1.00 71.69 84 LEU A N 1
ATOM 694 C CA . LEU A 1 84 ? 4.250 -9.630 -9.642 1.00 71.69 84 LEU A CA 1
ATOM 695 C C . LEU A 1 84 ? 3.488 -8.397 -9.139 1.00 71.69 84 LEU A C 1
ATOM 697 O O . LEU A 1 84 ? 3.298 -7.422 -9.868 1.00 71.69 84 LEU A O 1
ATOM 701 N N . VAL A 1 85 ? 3.040 -8.455 -7.886 1.00 70.69 85 VAL A N 1
ATOM 702 C CA . VAL A 1 85 ? 2.390 -7.345 -7.197 1.00 70.69 85 VAL A CA 1
ATOM 703 C C . VAL A 1 85 ? 3.392 -6.202 -7.043 1.00 70.69 85 VAL A C 1
ATOM 705 O O . VAL A 1 85 ? 3.023 -5.083 -7.354 1.00 70.69 85 VAL A O 1
ATOM 708 N N . ARG A 1 86 ? 4.670 -6.441 -6.717 1.00 72.12 86 ARG A N 1
ATOM 709 C CA . ARG A 1 86 ? 5.700 -5.381 -6.646 1.00 72.12 86 ARG A CA 1
ATOM 710 C C . ARG A 1 86 ? 5.855 -4.598 -7.955 1.00 72.12 86 ARG A C 1
ATOM 712 O O . ARG A 1 86 ? 6.158 -3.404 -7.933 1.00 72.12 86 ARG A O 1
ATOM 719 N N . ASP A 1 87 ? 5.648 -5.234 -9.105 1.00 76.81 87 ASP A N 1
ATOM 720 C CA . ASP A 1 87 ? 5.757 -4.550 -10.397 1.00 76.81 87 ASP A CA 1
ATOM 721 C C . ASP A 1 87 ? 4.576 -3.605 -10.673 1.00 76.81 87 ASP A C 1
ATOM 723 O O . ASP A 1 87 ? 4.767 -2.575 -11.321 1.00 76.81 87 ASP A O 1
ATOM 727 N N . CYS A 1 88 ? 3.383 -3.914 -10.155 1.00 81.44 88 CYS A N 1
ATOM 728 C CA . CYS A 1 88 ? 2.129 -3.221 -10.492 1.00 81.44 88 CYS A CA 1
ATOM 729 C C . CYS A 1 88 ? 1.445 -2.507 -9.318 1.00 81.44 88 CYS A C 1
ATOM 731 O O . CYS A 1 88 ? 0.471 -1.783 -9.530 1.00 81.44 88 CYS A O 1
ATOM 733 N N . ALA A 1 89 ? 1.899 -2.761 -8.098 1.00 87.50 89 ALA A N 1
ATOM 734 C CA . ALA A 1 89 ? 1.317 -2.294 -6.855 1.00 87.50 89 ALA A CA 1
ATOM 735 C C . ALA A 1 89 ? 2.327 -1.465 -6.076 1.00 87.50 89 ALA A C 1
ATOM 737 O O . ALA A 1 89 ? 3.539 -1.643 -6.196 1.00 87.50 89 ALA A O 1
ATOM 738 N N . VAL A 1 90 ? 1.789 -0.609 -5.223 1.00 88.81 90 VAL A N 1
ATOM 739 C CA . VAL A 1 90 ? 2.554 0.187 -4.269 1.00 88.81 90 VAL A CA 1
ATOM 740 C C . VAL A 1 90 ? 2.311 -0.349 -2.858 1.00 88.81 90 VAL A C 1
ATOM 742 O O . VAL A 1 90 ? 1.168 -0.705 -2.535 1.00 88.81 90 VAL A O 1
ATOM 745 N N . PRO A 1 91 ? 3.351 -0.467 -2.014 1.00 90.69 91 PRO A N 1
ATOM 746 C CA . PRO A 1 91 ? 3.154 -0.768 -0.605 1.00 90.69 91 PRO A CA 1
ATOM 747 C C . PRO A 1 91 ? 2.439 0.409 0.067 1.00 90.69 91 PRO A C 1
ATOM 749 O O . PRO A 1 91 ? 2.713 1.571 -0.219 1.00 90.69 91 PRO A O 1
ATOM 752 N N . VAL A 1 92 ? 1.500 0.115 0.964 1.00 91.69 92 VAL A N 1
ATOM 753 C CA . VAL A 1 92 ? 0.763 1.142 1.703 1.00 91.69 92 VAL A CA 1
ATOM 754 C C . VAL A 1 92 ? 1.238 1.149 3.146 1.00 91.69 92 VAL A C 1
ATOM 756 O O . VAL A 1 92 ? 1.170 0.134 3.841 1.00 91.69 92 VAL A O 1
ATOM 759 N N . ARG A 1 93 ? 1.693 2.314 3.608 1.00 91.56 93 ARG A N 1
ATOM 760 C CA . ARG A 1 93 ? 2.185 2.488 4.974 1.00 91.56 93 ARG A CA 1
ATOM 761 C C . ARG A 1 93 ? 1.044 2.345 5.995 1.00 91.56 93 ARG A C 1
ATOM 763 O O . ARG A 1 93 ? -0.006 2.975 5.809 1.00 91.56 93 ARG A O 1
ATOM 770 N N . PRO A 1 94 ? 1.243 1.578 7.083 1.00 91.44 94 PRO A N 1
ATOM 771 C CA . PRO A 1 94 ? 0.337 1.594 8.223 1.00 91.44 94 PRO A CA 1
ATOM 772 C C . PRO A 1 94 ? 0.232 3.000 8.828 1.00 91.44 94 PRO A C 1
ATOM 774 O O . PRO A 1 94 ? 1.218 3.729 8.948 1.00 91.44 94 PRO A O 1
ATOM 777 N N . ARG A 1 95 ? -0.975 3.385 9.226 1.00 90.06 95 ARG A N 1
ATOM 778 C CA . ARG A 1 95 ? -1.266 4.620 9.949 1.00 90.06 95 ARG A CA 1
ATOM 779 C C . ARG A 1 95 ? -1.042 4.383 11.439 1.00 90.06 95 ARG A C 1
ATOM 781 O O . ARG A 1 95 ? -1.476 3.362 11.972 1.00 90.06 95 ARG A O 1
ATOM 788 N N . ARG A 1 96 ? -0.427 5.350 12.126 1.00 88.62 96 ARG A N 1
ATOM 789 C CA . ARG A 1 96 ? -0.340 5.349 13.595 1.00 88.62 96 ARG A CA 1
ATOM 790 C C . ARG A 1 96 ? -1.753 5.280 14.178 1.00 88.62 96 ARG A C 1
ATOM 792 O O . ARG A 1 96 ? -2.564 6.161 13.901 1.00 88.62 96 ARG A O 1
ATOM 799 N N . GLN A 1 97 ? -2.046 4.215 14.919 1.00 87.50 97 GLN A N 1
ATOM 800 C CA . GLN A 1 97 ? -3.369 3.990 15.495 1.00 87.50 97 GLN A CA 1
ATOM 801 C C . GLN A 1 97 ? -3.515 4.715 16.827 1.00 87.50 97 GLN A C 1
ATOM 803 O O . GLN A 1 97 ? -2.592 4.728 17.640 1.00 87.50 97 GLN A O 1
ATOM 808 N N . ILE A 1 98 ? -4.694 5.293 17.041 1.00 86.06 98 ILE A N 1
ATOM 809 C CA . ILE A 1 98 ? -5.110 5.802 18.345 1.00 86.06 98 ILE A CA 1
ATOM 810 C C . ILE A 1 98 ? -5.670 4.612 19.122 1.00 86.06 98 ILE A C 1
ATOM 812 O O . ILE A 1 98 ? -6.525 3.885 18.616 1.00 86.06 98 ILE A O 1
ATOM 816 N N . VAL A 1 99 ? -5.177 4.403 20.341 1.00 86.69 99 VAL A N 1
ATOM 817 C CA . VAL A 1 99 ? -5.742 3.404 21.251 1.00 86.69 99 VAL A CA 1
ATOM 818 C C . VAL A 1 99 ? -6.976 4.023 21.897 1.00 86.69 99 VAL A C 1
ATOM 820 O O . VAL A 1 99 ? -6.868 5.005 22.629 1.00 86.69 99 VAL A O 1
ATOM 823 N N . TYR A 1 100 ? -8.148 3.476 21.584 1.00 85.56 100 TYR A N 1
ATOM 824 C CA . TYR A 1 100 ? -9.413 3.931 22.150 1.00 85.56 100 TYR A CA 1
ATOM 825 C C . TYR A 1 100 ? -9.728 3.138 23.425 1.00 85.56 100 TYR A C 1
ATOM 827 O O . TYR A 1 100 ? -9.819 1.912 23.336 1.00 85.56 100 TYR A O 1
ATOM 835 N N . PRO A 1 101 ? -9.944 3.792 24.581 1.00 89.81 101 PRO A N 1
ATOM 836 C CA . PRO A 1 101 ? -10.480 3.129 25.767 1.00 89.81 101 PRO A CA 1
ATOM 837 C C . PRO A 1 101 ? -11.972 2.838 25.538 1.00 89.81 101 PRO A C 1
ATOM 839 O O . PRO A 1 101 ? -12.836 3.685 25.769 1.00 89.81 101 PRO A O 1
ATOM 842 N N . LEU A 1 102 ? -12.273 1.661 24.984 1.00 87.75 102 LEU A N 1
ATOM 843 C CA . LEU A 1 102 ? -13.617 1.297 24.519 1.00 87.75 102 LEU A CA 1
ATOM 844 C C . LEU A 1 102 ? -14.632 1.223 25.663 1.00 87.75 102 LEU A C 1
ATOM 846 O O . LEU A 1 102 ? -15.792 1.593 25.477 1.00 87.75 102 LEU A O 1
ATOM 850 N N . GLU A 1 103 ? -14.191 0.774 26.835 1.00 86.44 103 GLU A N 1
ATOM 851 C CA . GLU A 1 103 ? -15.004 0.637 28.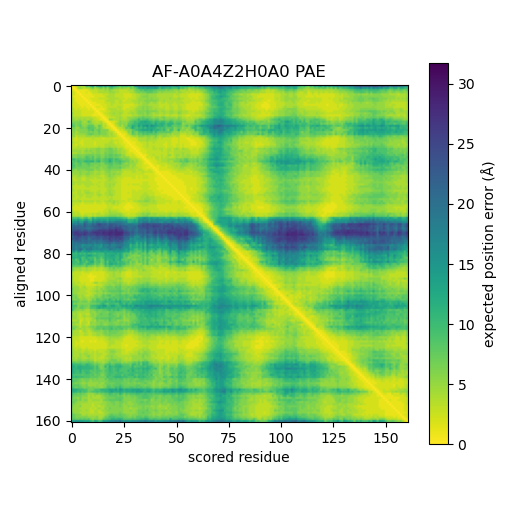041 1.00 86.44 103 GLU A CA 1
ATOM 852 C C . GLU A 1 103 ? -15.476 2.000 28.566 1.00 86.44 103 GLU A C 1
ATOM 854 O O . GLU A 1 103 ? -16.625 2.135 28.981 1.00 86.44 103 GLU A O 1
ATOM 859 N N . GLU A 1 104 ? -14.616 3.020 28.502 1.00 91.62 104 GLU A N 1
ATOM 860 C CA . GLU A 1 104 ? -14.909 4.374 28.987 1.00 91.62 104 GLU A CA 1
ATOM 861 C C . GLU A 1 104 ? -15.764 5.176 27.997 1.00 91.62 104 GLU A C 1
ATOM 863 O O . GLU A 1 104 ? -16.601 5.985 28.398 1.00 91.62 104 GLU A O 1
ATOM 868 N N . LEU A 1 105 ? -15.576 4.954 26.691 1.00 88.12 105 LEU A N 1
ATOM 869 C CA . LEU A 1 105 ? -16.268 5.717 25.648 1.00 88.12 105 LEU A CA 1
ATOM 870 C C . LEU A 1 105 ? -17.724 5.276 25.430 1.00 88.12 105 LEU A C 1
ATOM 872 O O . LEU A 1 105 ? -18.529 6.078 24.951 1.00 88.12 105 LEU A O 1
ATOM 876 N N . GLY A 1 106 ? -18.080 4.030 25.760 1.00 87.25 106 GLY A N 1
ATOM 877 C CA . GLY A 1 106 ? -19.448 3.516 25.644 1.00 87.25 106 GLY A CA 1
ATOM 878 C C . GLY A 1 106 ? -20.063 3.758 24.256 1.00 87.25 106 GLY A C 1
ATOM 879 O O . GLY A 1 106 ? -19.578 3.244 23.252 1.00 87.25 106 GLY A O 1
ATOM 880 N N . LEU A 1 107 ? -21.129 4.566 24.187 1.00 85.50 107 LEU A N 1
ATOM 881 C CA . LEU A 1 107 ? -21.825 4.917 22.935 1.00 85.50 107 LEU A CA 1
ATOM 882 C C . LEU A 1 107 ? -21.004 5.810 21.988 1.00 85.50 107 LEU A C 1
ATOM 884 O O . LEU A 1 107 ? -21.291 5.847 20.795 1.00 85.50 107 LEU A O 1
ATOM 888 N N . ASN A 1 108 ? -19.994 6.512 22.504 1.00 86.94 108 ASN A N 1
ATOM 889 C CA . ASN A 1 108 ? -19.102 7.358 21.708 1.00 86.94 108 ASN A CA 1
ATOM 890 C C . ASN A 1 108 ? -17.920 6.570 21.124 1.00 86.94 108 ASN A C 1
ATOM 892 O O . ASN A 1 108 ? -17.107 7.138 20.392 1.00 86.94 108 ASN A O 1
ATOM 896 N N . ALA A 1 109 ? -17.798 5.280 21.458 1.00 87.25 109 ALA A N 1
ATOM 897 C CA . ALA A 1 109 ? -16.740 4.428 20.942 1.00 87.25 109 ALA A CA 1
ATOM 898 C C . ALA A 1 109 ? -16.812 4.330 19.409 1.00 87.25 109 ALA A C 1
ATOM 900 O O . ALA A 1 109 ? -17.902 4.199 18.840 1.00 87.25 109 ALA A O 1
ATOM 901 N N . PRO A 1 110 ? -15.661 4.354 18.714 1.00 87.38 110 PRO A N 1
ATOM 902 C CA . PRO A 1 110 ? -15.635 4.113 17.281 1.00 87.38 110 PRO A CA 1
ATOM 903 C C . PRO A 1 110 ? -16.180 2.719 16.952 1.00 87.38 110 PRO A C 1
ATOM 905 O O . PRO A 1 110 ? -16.145 1.792 17.765 1.00 87.38 110 PRO A O 1
ATOM 908 N N . SER A 1 111 ? -16.680 2.560 15.725 1.00 86.38 111 SER A N 1
ATOM 909 C CA . SER A 1 111 ? -17.302 1.310 15.289 1.00 86.38 111 SER A CA 1
ATOM 910 C C . SER A 1 111 ? -16.362 0.112 15.458 1.00 86.38 111 SER A C 1
ATOM 912 O O . SER A 1 111 ? -15.190 0.189 15.079 1.00 86.38 111 SER A O 1
ATOM 914 N N . ARG A 1 112 ? -16.901 -1.030 15.907 1.00 83.88 112 ARG A N 1
ATOM 915 C CA . ARG A 1 112 ? -16.131 -2.279 16.063 1.00 83.88 112 ARG A CA 1
ATOM 916 C C . ARG A 1 112 ? -15.399 -2.699 14.788 1.00 83.88 112 ARG A C 1
ATOM 918 O O . ARG A 1 112 ? -14.268 -3.139 14.882 1.00 83.88 112 ARG A O 1
ATOM 925 N N . ARG A 1 113 ? -15.967 -2.429 13.610 1.00 83.25 113 ARG A N 1
ATOM 926 C CA . ARG A 1 113 ? -15.339 -2.692 12.300 1.00 83.25 113 ARG A CA 1
ATOM 927 C C . ARG A 1 113 ? -13.947 -2.079 12.126 1.00 83.25 113 ARG A C 1
ATOM 929 O O . ARG A 1 113 ? -13.170 -2.566 11.319 1.00 83.25 113 ARG A O 1
ATOM 936 N N . ILE A 1 114 ? -13.642 -1.000 12.847 1.00 83.94 114 ILE A N 1
ATOM 937 C CA . ILE A 1 114 ? -12.351 -0.298 12.797 1.00 83.94 114 ILE A CA 1
ATOM 938 C C . ILE A 1 114 ? -11.439 -0.759 13.944 1.00 83.94 114 ILE A C 1
ATOM 940 O O . ILE A 1 114 ? -10.229 -0.931 13.759 1.00 83.94 114 ILE A O 1
ATOM 944 N N . THR A 1 115 ? -12.025 -0.987 15.120 1.00 83.94 115 THR A N 1
ATOM 945 C CA . THR A 1 115 ? -11.289 -1.356 16.337 1.00 83.94 115 THR A CA 1
ATOM 946 C C . THR A 1 115 ? -11.049 -2.861 16.479 1.00 83.94 115 THR A C 1
ATOM 948 O O . THR A 1 115 ? -10.279 -3.270 17.338 1.00 83.94 115 THR A O 1
ATOM 951 N N . GLU A 1 116 ? -11.661 -3.687 15.630 1.00 84.62 116 GLU A N 1
ATOM 952 C CA . GLU A 1 116 ? -11.444 -5.135 15.574 1.00 84.62 116 GLU A CA 1
ATOM 953 C C . GLU A 1 116 ? -9.955 -5.468 15.496 1.00 84.62 116 GLU A C 1
ATOM 955 O O . GLU A 1 116 ? -9.235 -4.960 14.636 1.00 84.62 116 GLU A O 1
ATOM 960 N N . ASP A 1 117 ? -9.486 -6.334 16.389 1.00 82.94 117 ASP A N 1
ATOM 961 C CA . ASP A 1 117 ? -8.098 -6.767 16.367 1.00 82.94 117 ASP A CA 1
ATOM 962 C C . ASP A 1 117 ? -7.928 -7.886 15.330 1.00 82.94 117 ASP A C 1
ATOM 964 O O . ASP A 1 117 ? -8.493 -8.973 15.462 1.00 82.94 117 ASP A O 1
ATOM 968 N N . GLN A 1 118 ? -7.205 -7.598 14.245 1.00 85.56 118 GLN A N 1
ATOM 969 C CA . GLN A 1 118 ? -6.868 -8.576 13.207 1.00 85.56 118 GLN A CA 1
ATOM 970 C C . GLN A 1 118 ? -5.366 -8.838 13.228 1.00 85.56 118 GLN A C 1
ATOM 972 O O . GLN A 1 118 ? -4.575 -7.934 13.498 1.00 85.56 118 GLN A O 1
ATOM 977 N N . ALA A 1 119 ? -4.972 -10.054 12.844 1.00 85.88 119 ALA A N 1
ATOM 978 C CA . ALA A 1 119 ? -3.566 -10.407 12.689 1.00 85.88 119 ALA A CA 1
ATOM 979 C C . ALA A 1 119 ? -2.830 -9.380 11.801 1.00 85.88 119 ALA A C 1
ATOM 981 O O . ALA A 1 119 ? -3.378 -8.967 10.769 1.00 85.88 119 ALA A O 1
ATOM 982 N N . PRO A 1 120 ? -1.602 -8.974 12.167 1.00 86.62 120 PRO A N 1
ATOM 983 C CA . PRO A 1 120 ? -0.861 -7.962 11.431 1.00 86.62 120 PRO A CA 1
ATOM 984 C C . PRO A 1 120 ? -0.575 -8.432 10.001 1.00 86.62 120 PRO A C 1
ATOM 986 O O . PRO A 1 120 ? -0.145 -9.562 9.762 1.00 86.62 120 PRO A O 1
ATOM 989 N N . PHE A 1 121 ? -0.802 -7.541 9.039 1.00 89.69 121 PHE A N 1
ATOM 990 C CA . PHE A 1 121 ? -0.509 -7.775 7.629 1.00 89.69 121 PHE A CA 1
ATOM 991 C C . PHE A 1 121 ? 0.171 -6.558 7.003 1.00 89.69 121 PHE A C 1
ATOM 993 O O . PHE A 1 121 ? 0.049 -5.432 7.480 1.00 89.69 121 PHE A O 1
ATOM 1000 N N . ALA A 1 122 ? 0.873 -6.771 5.898 1.00 88.94 122 ALA A N 1
ATOM 1001 C CA . ALA A 1 122 ? 1.277 -5.697 5.003 1.00 88.94 122 ALA A CA 1
ATOM 1002 C C . ALA A 1 122 ? 0.242 -5.544 3.882 1.00 88.94 122 ALA A C 1
ATOM 1004 O O . ALA A 1 122 ? -0.392 -6.514 3.454 1.00 88.94 122 ALA A O 1
ATOM 1005 N N . LEU A 1 123 ? 0.035 -4.304 3.442 1.00 91.31 123 LEU A N 1
ATOM 1006 C CA . LEU A 1 123 ? -0.957 -3.957 2.434 1.00 91.31 123 LEU A CA 1
ATOM 1007 C C . LEU A 1 123 ? -0.259 -3.454 1.175 1.00 91.31 123 LEU A C 1
ATOM 1009 O O . LEU A 1 123 ? 0.597 -2.574 1.239 1.00 91.31 123 LEU A O 1
ATOM 1013 N N . SER A 1 124 ? -0.667 -3.974 0.024 1.00 91.19 124 SER A N 1
ATOM 1014 C CA . SER A 1 124 ? -0.288 -3.439 -1.282 1.00 91.19 124 SER A CA 1
ATOM 1015 C C . SER A 1 124 ? -1.532 -3.034 -2.060 1.00 91.19 124 SER A C 1
ATOM 1017 O O . SER A 1 124 ? -2.567 -3.702 -1.984 1.00 91.19 124 SER A O 1
ATOM 1019 N N . LEU A 1 125 ? -1.430 -1.948 -2.820 1.00 91.62 125 LEU A N 1
ATOM 1020 C CA . LEU A 1 125 ? -2.524 -1.394 -3.606 1.00 91.62 125 LEU A CA 1
ATOM 1021 C C . LEU A 1 125 ? -2.160 -1.363 -5.088 1.00 91.62 125 LEU A C 1
ATOM 1023 O O . LEU A 1 125 ? -1.149 -0.786 -5.478 1.00 91.62 125 LEU A O 1
ATOM 1027 N N . VAL A 1 126 ? -3.035 -1.922 -5.918 1.00 90.94 126 VAL A N 1
ATOM 1028 C CA . VAL A 1 126 ? -3.057 -1.692 -7.365 1.00 90.94 126 VAL A CA 1
ATOM 1029 C C . VAL A 1 126 ? -4.265 -0.818 -7.676 1.00 90.94 126 VAL A C 1
ATOM 1031 O O . VAL A 1 126 ? -5.380 -1.131 -7.263 1.00 90.94 126 VAL A O 1
ATOM 1034 N N . SER A 1 127 ? -4.079 0.262 -8.427 1.00 90.56 127 SER A N 1
ATOM 1035 C CA . SER A 1 127 ? -5.182 1.111 -8.886 1.00 90.56 127 SER A CA 1
ATOM 1036 C C . SER A 1 127 ? -5.107 1.332 -10.390 1.00 90.56 127 SER A C 1
ATOM 1038 O O . SER A 1 127 ? -4.033 1.240 -10.990 1.00 90.56 127 SER A O 1
ATOM 1040 N N . ARG A 1 128 ? -6.240 1.677 -11.016 1.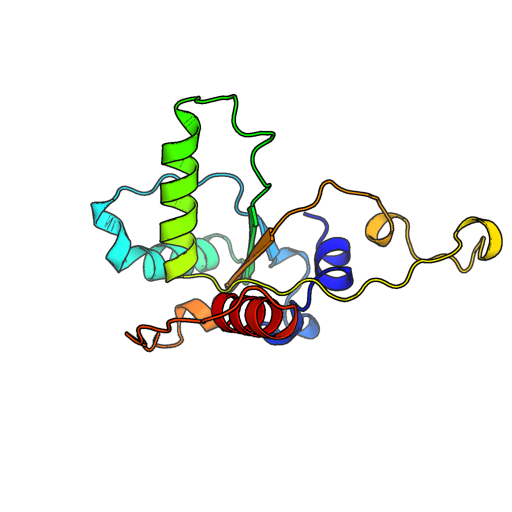00 86.81 128 ARG A N 1
ATOM 1041 C CA . ARG A 1 128 ? -6.254 2.033 -12.446 1.00 86.81 128 ARG A CA 1
ATOM 1042 C C . ARG A 1 128 ? -5.241 3.135 -12.768 1.00 86.81 128 ARG A C 1
ATOM 1044 O O . ARG A 1 128 ? -4.523 3.009 -13.756 1.00 86.81 128 ARG A O 1
ATOM 1051 N N . LYS A 1 129 ? -5.125 4.155 -11.909 1.00 86.38 129 LYS A N 1
ATOM 1052 C CA . LYS A 1 129 ? -4.146 5.244 -12.057 1.00 86.38 129 LYS A CA 1
ATOM 1053 C C . LYS A 1 129 ? -2.709 4.710 -12.062 1.00 86.38 129 LYS A C 1
ATOM 1055 O O . LYS A 1 129 ? -1.973 4.975 -13.007 1.00 86.38 129 LYS A O 1
ATOM 1060 N N . LEU A 1 130 ? -2.351 3.880 -11.081 1.00 83.81 130 LEU A N 1
ATOM 10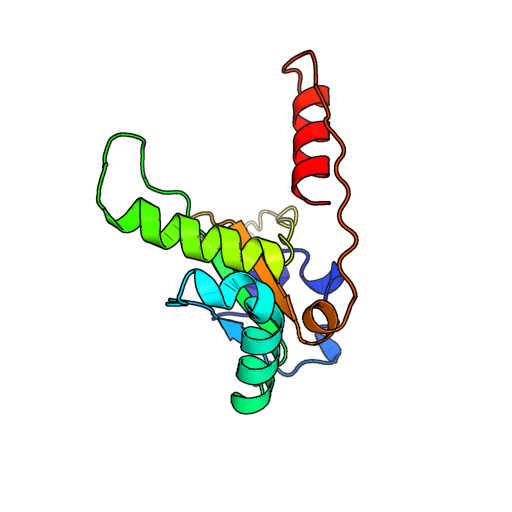61 C CA . LEU A 1 130 ? -1.010 3.290 -10.970 1.00 83.81 130 LEU A CA 1
ATOM 1062 C C . LEU A 1 130 ? -0.677 2.376 -12.161 1.00 83.81 130 LEU A C 1
ATOM 1064 O O . LEU A 1 130 ? 0.452 2.348 -12.637 1.00 83.81 130 LEU A O 1
ATOM 1068 N N . THR A 1 131 ? -1.673 1.682 -12.725 1.00 85.00 131 THR A N 1
ATOM 1069 C CA . THR A 1 131 ? -1.485 0.897 -13.960 1.00 85.00 131 THR A CA 1
ATOM 1070 C C . THR A 1 131 ? -1.377 1.744 -15.235 1.00 85.00 131 THR A C 1
ATOM 1072 O O . THR A 1 131 ? -1.127 1.197 -16.311 1.00 85.00 131 THR A O 1
ATOM 1075 N N . LEU A 1 132 ? -1.557 3.065 -15.172 1.00 83.19 132 LEU A N 1
ATOM 1076 C CA . LEU A 1 132 ? -1.407 3.991 -16.305 1.00 83.19 132 LEU A CA 1
ATOM 1077 C C . LEU A 1 132 ? -0.149 4.863 -16.192 1.00 83.19 132 LEU A C 1
ATOM 1079 O O . LEU A 1 132 ? 0.416 5.236 -17.215 1.00 83.19 132 LEU A O 1
ATOM 1083 N N . GLU A 1 133 ? 0.379 5.057 -14.990 1.00 81.81 133 GLU A N 1
ATOM 1084 C CA . GLU A 1 133 ? 1.586 5.845 -14.738 1.00 81.81 133 GLU A CA 1
ATOM 1085 C C . GLU A 1 133 ? 2.876 5.098 -15.134 1.00 81.81 133 GLU A C 1
ATOM 1087 O O . GLU A 1 133 ? 3.029 3.924 -14.790 1.00 81.81 133 GLU A O 1
ATOM 1092 N N . PRO A 1 134 ? 3.803 5.687 -15.913 1.00 77.31 134 PRO A N 1
ATOM 1093 C CA . PRO A 1 134 ? 5.067 5.031 -16.250 1.00 77.31 134 PRO A CA 1
ATOM 1094 C C . PRO A 1 134 ? 5.906 4.811 -14.983 1.00 77.31 134 PRO A C 1
ATOM 1096 O O . PRO A 1 134 ? 6.129 5.736 -14.211 1.00 77.31 134 PRO A O 1
ATOM 1099 N N . LYS A 1 135 ? 6.388 3.581 -14.767 1.00 75.44 135 LYS A N 1
ATOM 1100 C CA . LYS A 1 135 ? 7.240 3.265 -13.613 1.00 75.44 135 LYS A CA 1
ATOM 1101 C C . LYS A 1 135 ? 8.682 3.634 -13.948 1.00 75.44 135 LYS A C 1
ATOM 1103 O O . LYS A 1 135 ? 9.256 3.057 -14.870 1.00 75.44 135 LYS A O 1
ATOM 1108 N N . VAL A 1 136 ? 9.262 4.571 -13.203 1.00 79.62 136 VAL A N 1
ATOM 1109 C CA . VAL A 1 136 ? 10.686 4.907 -13.317 1.00 79.62 136 VAL A CA 1
ATOM 1110 C C . VAL A 1 136 ? 11.484 3.905 -12.487 1.00 79.62 136 VAL A C 1
ATOM 1112 O O . VAL A 1 136 ? 11.270 3.774 -11.285 1.00 79.62 136 VAL A O 1
ATOM 1115 N N . SER A 1 137 ? 12.389 3.161 -13.123 1.00 76.94 137 SER A N 1
ATOM 1116 C CA . SER A 1 137 ? 13.274 2.231 -12.419 1.00 76.94 137 SER A CA 1
ATOM 1117 C C . SER A 1 137 ? 14.496 2.969 -11.878 1.00 76.94 137 SER A C 1
ATOM 1119 O O . SER A 1 137 ? 15.334 3.428 -12.657 1.00 76.94 137 SER A O 1
ATOM 1121 N N . VAL A 1 138 ? 14.625 3.046 -10.555 1.00 81.62 138 VAL A N 1
ATOM 1122 C CA . VAL A 1 138 ? 15.821 3.571 -9.887 1.00 81.62 138 VAL A CA 1
ATOM 1123 C C . VAL A 1 138 ? 16.718 2.397 -9.496 1.00 81.62 138 VAL A C 1
ATOM 1125 O O . VAL A 1 138 ? 16.395 1.630 -8.597 1.00 81.62 138 VAL A O 1
ATOM 1128 N N . ASN A 1 139 ? 17.861 2.251 -10.169 1.00 85.81 139 ASN A N 1
ATOM 1129 C CA . ASN A 1 139 ? 18.823 1.167 -9.922 1.00 85.81 139 ASN A CA 1
ATOM 1130 C C . ASN A 1 139 ? 19.922 1.582 -8.926 1.00 85.81 139 ASN A C 1
ATOM 1132 O O . ASN A 1 139 ? 21.106 1.329 -9.150 1.00 85.81 139 ASN A O 1
ATOM 1136 N N . ALA A 1 140 ? 19.545 2.264 -7.844 1.00 89.06 140 ALA A N 1
ATOM 1137 C CA . ALA A 1 140 ? 20.485 2.674 -6.806 1.00 89.06 140 ALA A CA 1
ATOM 1138 C C . ALA A 1 140 ? 20.851 1.484 -5.905 1.00 89.06 140 ALA A C 1
ATOM 1140 O O . ALA A 1 140 ? 19.995 0.685 -5.530 1.00 89.06 140 ALA A O 1
ATOM 1141 N N . ARG A 1 141 ? 22.131 1.372 -5.536 1.00 91.25 141 ARG A N 1
ATOM 1142 C CA . ARG A 1 141 ? 22.605 0.428 -4.514 1.00 91.25 141 ARG A CA 1
ATOM 1143 C C . ARG A 1 141 ? 22.959 1.224 -3.268 1.00 91.25 141 ARG A C 1
ATOM 1145 O O . ARG A 1 141 ? 23.881 2.032 -3.310 1.00 91.25 141 ARG A O 1
ATOM 1152 N N . ILE A 1 142 ? 22.215 1.007 -2.190 1.00 91.81 142 ILE A N 1
ATOM 1153 C CA . ILE A 1 142 ? 22.365 1.743 -0.934 1.00 91.81 142 ILE A CA 1
ATOM 1154 C C . ILE A 1 142 ? 22.905 0.774 0.116 1.00 91.81 142 ILE A C 1
ATOM 1156 O O . ILE A 1 142 ? 22.358 -0.311 0.297 1.00 91.81 142 ILE A O 1
ATOM 1160 N N . VAL A 1 143 ? 23.988 1.162 0.791 1.00 94.31 143 VAL A N 1
ATOM 1161 C CA . VAL A 1 143 ? 24.558 0.424 1.923 1.00 94.31 143 VAL A CA 1
ATOM 1162 C C . VAL A 1 143 ? 24.387 1.285 3.165 1.00 94.31 143 VAL A C 1
A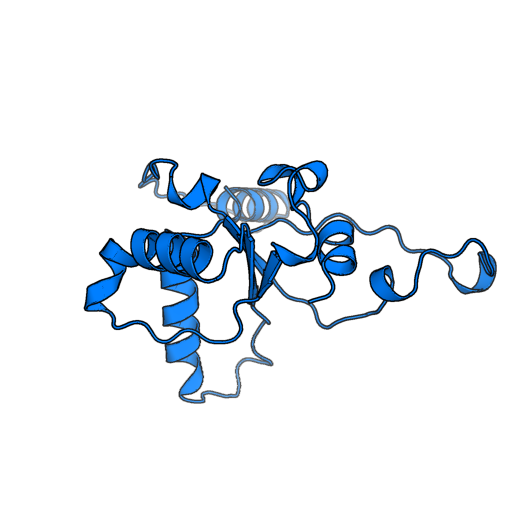TOM 1164 O O . VAL A 1 143 ? 24.907 2.397 3.221 1.00 94.31 143 VAL A O 1
ATOM 1167 N N . VAL A 1 144 ? 23.654 0.773 4.152 1.00 94.38 144 VAL A N 1
ATOM 1168 C CA . VAL A 1 144 ? 23.464 1.433 5.448 1.00 94.38 144 VAL A CA 1
ATOM 1169 C C . VAL A 1 144 ? 24.415 0.788 6.447 1.00 94.38 144 VAL A C 1
ATOM 1171 O O . VAL A 1 144 ? 24.337 -0.414 6.696 1.00 94.38 144 VAL A O 1
ATOM 1174 N N . VAL A 1 145 ? 25.346 1.576 6.985 1.00 95.50 145 VAL A N 1
ATOM 1175 C CA . VAL A 1 145 ? 26.310 1.111 7.988 1.00 95.50 145 VAL A CA 1
ATOM 1176 C C . VAL A 1 145 ? 25.804 1.503 9.369 1.00 95.50 145 VAL A C 1
ATOM 1178 O O . VAL A 1 145 ? 25.708 2.686 9.687 1.00 95.50 145 VAL A O 1
ATOM 1181 N N . GLY A 1 146 ? 25.507 0.497 10.188 1.00 92.19 146 GLY A N 1
ATOM 1182 C CA . GLY A 1 146 ? 24.968 0.670 11.534 1.00 92.19 146 GLY A CA 1
ATOM 1183 C C . GLY A 1 146 ? 23.489 0.297 11.620 1.00 92.19 146 GLY A C 1
ATOM 1184 O O . GLY A 1 146 ? 22.678 0.699 10.792 1.00 92.19 146 GLY A O 1
ATOM 1185 N N . ALA A 1 147 ? 23.154 -0.478 12.650 1.00 93.44 147 ALA A N 1
ATOM 1186 C CA . ALA A 1 147 ? 21.800 -0.955 12.938 1.00 93.44 147 ALA A CA 1
ATOM 1187 C C . ALA A 1 147 ? 21.134 -0.140 14.060 1.00 93.44 147 ALA A C 1
ATOM 1189 O O . ALA A 1 147 ? 20.396 -0.681 14.877 1.00 93.44 147 ALA A O 1
ATOM 1190 N N . SER A 1 148 ? 21.452 1.154 14.141 1.00 96.75 148 SER A N 1
ATOM 1191 C CA . SER A 1 148 ? 20.763 2.067 15.051 1.00 96.75 148 SER A CA 1
ATOM 1192 C C . SER A 1 148 ? 19.353 2.370 14.546 1.00 96.75 148 SER A C 1
ATOM 1194 O O . SER A 1 148 ? 19.048 2.165 13.367 1.00 96.75 148 SER A O 1
ATOM 1196 N N . ASP A 1 149 ? 18.517 2.940 15.413 1.00 96.56 149 ASP A N 1
ATOM 1197 C CA . ASP A 1 149 ? 17.158 3.371 15.065 1.00 96.56 149 ASP A CA 1
ATOM 1198 C C . ASP A 1 149 ? 17.139 4.302 13.845 1.00 96.56 149 ASP A C 1
ATOM 1200 O O . ASP A 1 149 ? 16.233 4.231 13.017 1.00 96.56 149 ASP A O 1
ATOM 1204 N N . THR A 1 150 ? 18.177 5.129 13.675 1.00 95.31 150 THR A N 1
ATOM 1205 C CA . THR A 1 150 ? 18.352 5.985 12.494 1.00 95.31 150 THR A CA 1
ATOM 1206 C C . THR A 1 150 ? 18.550 5.168 11.218 1.00 95.31 150 THR A C 1
ATOM 1208 O O . THR A 1 150 ? 17.936 5.468 10.195 1.00 95.31 150 THR A O 1
ATOM 1211 N N . GLY A 1 151 ? 19.397 4.133 11.266 1.00 94.69 151 GLY A N 1
ATOM 1212 C CA . GLY A 1 151 ? 19.649 3.252 10.125 1.00 94.69 151 GLY A CA 1
ATOM 1213 C C . GLY A 1 151 ? 18.411 2.440 9.746 1.00 94.69 151 GLY A C 1
ATOM 1214 O O . GLY A 1 151 ? 18.078 2.340 8.567 1.00 94.69 151 GLY A O 1
ATOM 1215 N N . LEU A 1 152 ? 17.687 1.929 10.744 1.00 92.75 152 LEU A N 1
ATOM 1216 C CA . LEU A 1 152 ? 16.428 1.211 10.537 1.00 92.75 152 LEU A CA 1
ATOM 1217 C C . LEU A 1 152 ? 15.337 2.124 9.971 1.00 92.75 152 LEU A C 1
ATOM 1219 O O . LEU A 1 152 ? 14.719 1.769 8.972 1.00 92.75 152 LEU A O 1
ATOM 1223 N N . SER A 1 153 ? 15.163 3.326 10.526 1.00 92.00 153 SER A N 1
ATOM 1224 C CA . SER A 1 153 ? 14.183 4.304 10.029 1.00 92.00 153 SER A CA 1
ATOM 1225 C C . SER A 1 153 ? 14.452 4.693 8.573 1.00 92.00 153 SER A C 1
ATOM 1227 O O . SER A 1 153 ? 13.525 4.806 7.777 1.00 92.00 153 SER A O 1
ATOM 1229 N N . LEU A 1 154 ? 15.726 4.857 8.193 1.00 93.69 154 LEU A N 1
ATOM 1230 C CA . LEU A 1 154 ? 16.109 5.111 6.803 1.00 93.69 154 LEU A CA 1
ATOM 1231 C C . LEU A 1 154 ? 15.714 3.945 5.885 1.00 93.69 154 LEU A C 1
ATOM 1233 O O . LEU A 1 154 ? 15.166 4.172 4.808 1.00 93.69 154 LEU A O 1
ATOM 1237 N N . LEU A 1 155 ? 15.992 2.704 6.298 1.00 92.38 155 LEU A N 1
ATOM 1238 C CA . LEU A 1 155 ? 15.629 1.513 5.526 1.00 92.38 155 LEU A CA 1
ATOM 1239 C C . LEU A 1 155 ? 14.111 1.362 5.389 1.00 92.38 155 LEU A C 1
ATOM 1241 O O . LEU A 1 155 ? 13.638 1.040 4.302 1.00 92.38 155 LEU A O 1
ATOM 1245 N N . GLU A 1 156 ? 13.351 1.629 6.452 1.00 89.38 156 GLU A N 1
ATOM 1246 C CA . GLU A 1 156 ? 11.887 1.613 6.411 1.00 89.38 156 GLU A CA 1
ATOM 1247 C C . GLU A 1 156 ? 11.333 2.592 5.372 1.00 89.38 156 GLU A C 1
ATOM 1249 O O . GLU A 1 156 ? 10.460 2.216 4.588 1.00 89.38 156 GLU A O 1
ATOM 1254 N N . GLU A 1 157 ? 11.857 3.820 5.324 1.00 90.25 157 GLU A N 1
ATOM 1255 C CA . GLU A 1 157 ? 11.438 4.801 4.318 1.00 90.25 157 GLU A CA 1
ATOM 1256 C C . GLU A 1 157 ? 11.830 4.357 2.902 1.00 90.25 157 GLU A C 1
ATOM 1258 O O . GLU A 1 157 ? 10.999 4.405 1.999 1.00 90.25 157 GLU A O 1
ATOM 1263 N N . LEU A 1 158 ? 13.046 3.839 2.698 1.00 89.00 158 LEU A N 1
ATOM 1264 C CA . LEU A 1 158 ? 13.495 3.356 1.384 1.00 89.00 158 LEU A CA 1
ATOM 1265 C C . LEU A 1 158 ? 12.691 2.153 0.873 1.00 89.00 158 LEU A C 1
ATOM 1267 O O . LEU A 1 158 ? 12.509 2.006 -0.332 1.00 89.00 158 LEU A O 1
ATOM 1271 N N . CYS A 1 159 ? 12.216 1.280 1.763 1.00 82.31 159 CYS A N 1
ATOM 1272 C CA . CYS A 1 159 ? 11.387 0.136 1.384 1.00 82.31 159 CYS A CA 1
ATOM 1273 C C . CYS A 1 159 ? 9.948 0.520 0.997 1.00 82.31 159 CYS A C 1
ATOM 1275 O O . CYS A 1 159 ? 9.261 -0.288 0.368 1.00 82.31 159 CYS A O 1
ATOM 1277 N N . LEU A 1 160 ? 9.480 1.708 1.392 1.00 78.44 160 LEU A N 1
ATOM 1278 C CA . LEU A 1 160 ? 8.125 2.203 1.126 1.00 78.44 160 LEU A CA 1
ATOM 1279 C C . LEU A 1 160 ? 8.060 3.257 0.004 1.00 78.44 160 LEU A C 1
ATOM 1281 O O . LEU A 1 160 ? 6.950 3.654 -0.359 1.00 78.44 160 LEU A O 1
ATOM 1285 N N . TRP A 1 161 ? 9.213 3.695 -0.511 1.00 66.44 161 TRP A N 1
ATOM 1286 C CA . TRP A 1 161 ? 9.365 4.660 -1.609 1.00 66.44 161 TRP A CA 1
ATOM 1287 C C . TRP A 1 161 ? 9.154 4.054 -3.003 1.00 66.44 161 TRP A C 1
ATOM 1289 O O . TRP A 1 161 ? 9.539 2.883 -3.236 1.00 66.44 161 TRP A O 1
#

Nearest PDB structures (foldseek):
  8j07-assembly1_d0  TM=8.918E-01  e=2.768E-13  Homo sapiens
  8glv-assembly1_LZ  TM=8.073E-01  e=7.589E-05  Chlamydomonas reinhardtii
  5j3p-assembly2_B  TM=3.306E-01  e=5.534E-01  Homo sapiens
  6ca4-assembly3_C  TM=3.926E-01  e=1.338E+00  Danio rerio
  3frm-assembly3_E  TM=3.598E-01  e=7.829E+00  Staphylococcus epidermidis ATCC 12228

Sequence (161 aa):
MDVSYVCARYNVENFIYLSHHQVEEHAQLLHLVLRRRCRPASRHVFKEALRLARRSCLFHRSYSPPSPGQEDSSVHHLDLVRDLVRDCAVPVRPRRQIVYPLEELGLNAPSRRITEDQAPFALSLVSRKLTLEPKVSVNARIVVVGASDTGLSLLEELCLW

Solvent-accessible surface area (backbone atoms only — not comparable to full-atom values): 10146 Å² total; per-residue (Å²): 133,68,63,64,32,50,56,68,41,24,51,52,68,83,81,44,66,65,92,81,50,58,80,80,23,56,43,74,54,85,80,78,89,75,63,79,88,48,57,92,47,41,42,58,50,52,44,49,50,29,59,76,69,63,32,52,36,36,40,35,71,46,64,75,79,82,66,103,79,72,93,52,85,63,56,66,56,52,51,52,45,51,55,56,42,59,76,39,29,44,66,44,55,73,40,92,75,81,87,74,65,55,82,82,40,55,90,74,38,77,59,60,76,61,70,58,90,68,84,77,62,50,43,34,41,32,35,56,65,58,51,69,53,85,82,82,85,79,89,77,87,85,83,79,85,60,90,46,74,69,42,50,54,52,50,56,52,62,75,60,106

pLDDT: mean 82.86, std 11.4, range [45.81, 96.75]

InterPro domains:
  IPR038884 Cilia- and flagella-associated protein 61 [PTHR21178] (2-159)

Radius of gyration: 18.05 Å; Cα contacts (8 Å, |Δi|>4): 149; chains: 1; bounding box: 48×36×48 Å

Secondary structure (DSSP, 8-state):
--HHHHHHHB-GGGT--GGGS-GGGEEEE------GGGGGGHHHHHHHHHHHTT-SEEEEEEEPPS-TT---TTHHHHHHHHHHHHHH-EEEPBPPPP---HHHHGGGSPPHHHH-----EEEEEEETTTTTSPPP-----------SHHHHHHHHHHHH-

Organism: NCBI:txid230148

Foldseek 3Di:
DLVVQPVQWWPCVVPDDPVVADPQLEEEDDADDDDPVCLVVLLVVVLVVSVVSVHFKYKYWAADPPDPPDPDPCVVRVVVVVVSLVVQKAWIGTDDDDDDPCVVCPVNDPDCSNVPDDHDTTMIMGGNVSSVDDDDDDPDDDDQDDPDPVSVVVVVVVVRD